Protein AF-A0A3P7KFA0-F1 (afdb_monomer)

Organism: Litomosoides sigmodontis (NCBI:txid42156)

InterPro domains:
  IPR027080 Protein Unc-13 [PTHR10480] (1-75)

Structure (mmCIF, N/CA/C/O backbone):
data_AF-A0A3P7KFA0-F1
#
_entry.id   AF-A0A3P7KFA0-F1
#
loop_
_atom_site.group_PDB
_atom_site.id
_atom_site.type_symbol
_atom_site.label_atom_id
_atom_site.label_alt_id
_atom_site.label_comp_id
_atom_site.label_asym_id
_atom_site.label_entity_id
_atom_site.label_seq_id
_atom_site.pdbx_PDB_ins_code
_atom_site.Cartn_x
_atom_site.Cartn_y
_atom_site.Cartn_z
_atom_site.occupancy
_atom_site.B_iso_or_equiv
_atom_site.auth_seq_id
_atom_site.auth_comp_id
_atom_site.auth_asym_id
_atom_site.auth_atom_id
_atom_site.pdbx_PDB_model_num
ATOM 1 N N . MET A 1 1 ? -1.945 3.017 -7.076 1.00 94.06 1 MET A N 1
ATOM 2 C CA . MET A 1 1 ? -1.174 3.626 -5.964 1.00 94.06 1 MET A CA 1
ATOM 3 C C . MET A 1 1 ? -1.906 4.775 -5.278 1.00 94.06 1 MET A C 1
ATOM 5 O O . MET A 1 1 ? -1.974 4.753 -4.062 1.00 94.06 1 MET A O 1
ATOM 9 N N . THR A 1 2 ? -2.513 5.734 -5.989 1.00 97.19 2 THR A N 1
ATOM 10 C CA . THR A 1 2 ? -3.299 6.812 -5.342 1.00 97.19 2 THR A CA 1
ATOM 11 C C . THR A 1 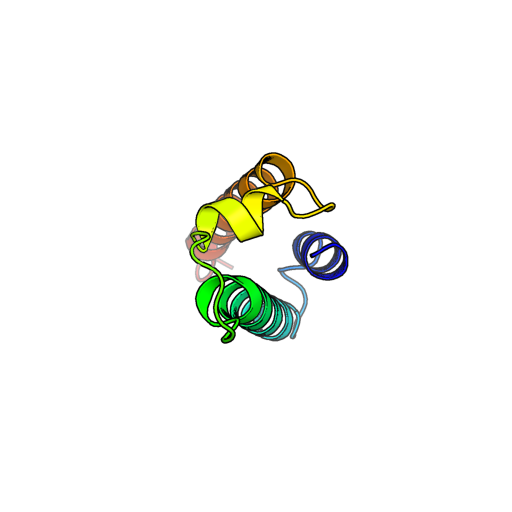2 ? -4.421 6.282 -4.452 1.00 97.19 2 THR A C 1
ATOM 13 O O . THR A 1 2 ? -4.511 6.667 -3.295 1.00 97.19 2 THR A O 1
ATOM 16 N N . HIS A 1 3 ? -5.213 5.323 -4.943 1.00 96.31 3 HIS A N 1
ATOM 17 C CA . HIS A 1 3 ? -6.253 4.690 -4.128 1.00 96.31 3 HIS A CA 1
ATOM 18 C C . HIS A 1 3 ? -5.672 3.958 -2.903 1.00 96.31 3 HIS A C 1
ATOM 20 O O . HIS A 1 3 ? -6.218 4.069 -1.814 1.00 96.31 3 HIS A O 1
ATOM 26 N N . PHE A 1 4 ? -4.517 3.297 -3.051 1.00 97.56 4 PHE A N 1
ATOM 27 C CA . PHE A 1 4 ? -3.793 2.694 -1.926 1.00 97.56 4 PHE A CA 1
ATOM 28 C C . PHE A 1 4 ? -3.441 3.749 -0.865 1.00 97.56 4 PHE A C 1
ATOM 30 O O . PHE A 1 4 ? -3.729 3.546 0.306 1.00 97.56 4 PHE A O 1
ATOM 37 N N . ALA A 1 5 ? -2.940 4.919 -1.277 1.00 97.12 5 ALA A N 1
ATOM 38 C CA . ALA A 1 5 ? -2.667 6.034 -0.369 1.00 97.12 5 ALA A CA 1
ATOM 39 C C . ALA A 1 5 ? -3.915 6.548 0.360 1.00 97.12 5 ALA A C 1
ATOM 41 O O . ALA A 1 5 ? -3.840 6.854 1.546 1.00 97.12 5 ALA A O 1
ATOM 42 N N . CYS A 1 6 ? -5.066 6.605 -0.314 1.00 96.88 6 CYS A N 1
ATOM 43 C CA . CYS A 1 6 ? -6.329 6.951 0.336 1.00 96.88 6 CYS A CA 1
ATOM 44 C C . CYS A 1 6 ? -6.746 5.893 1.368 1.00 96.88 6 CYS A C 1
ATOM 46 O O . CYS A 1 6 ? -7.161 6.248 2.464 1.00 96.88 6 CYS A O 1
ATOM 48 N N . LEU A 1 7 ? -6.605 4.603 1.054 1.00 96.94 7 LEU A N 1
ATOM 49 C CA . LEU A 1 7 ? -6.933 3.524 1.991 1.00 96.94 7 LEU A CA 1
ATOM 50 C C . LEU A 1 7 ? -5.994 3.511 3.208 1.00 96.94 7 LE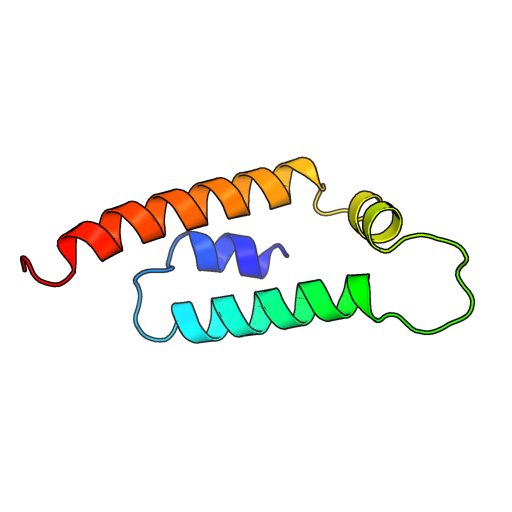U A C 1
ATOM 52 O O . LEU A 1 7 ? -6.449 3.217 4.313 1.00 96.94 7 LEU A O 1
ATOM 56 N N . CYS A 1 8 ? -4.726 3.910 3.049 1.00 96.12 8 CYS A N 1
ATOM 57 C CA . CYS A 1 8 ? -3.788 4.058 4.165 1.00 96.12 8 CYS A CA 1
ATOM 58 C C . CYS A 1 8 ? -4.257 5.055 5.232 1.00 96.12 8 CYS A C 1
ATOM 60 O O . CYS A 1 8 ? -3.834 4.925 6.370 1.00 96.12 8 CYS A O 1
ATOM 62 N N . THR A 1 9 ? -5.121 6.031 4.930 1.00 95.06 9 THR A N 1
ATOM 63 C CA . THR A 1 9 ? -5.644 6.956 5.961 1.00 95.06 9 THR A CA 1
ATOM 64 C C . THR A 1 9 ? -6.818 6.369 6.747 1.00 95.06 9 THR A C 1
ATOM 66 O O . THR A 1 9 ? -7.258 6.949 7.737 1.00 95.06 9 THR A O 1
ATOM 69 N N . ARG A 1 10 ? -7.343 5.215 6.314 1.00 94.44 10 ARG A N 1
ATOM 70 C CA . ARG A 1 10 ? -8.522 4.536 6.874 1.00 94.44 10 ARG A CA 1
ATOM 71 C C . ARG A 1 10 ? -8.233 3.073 7.219 1.00 94.44 10 ARG A C 1
ATOM 73 O O . ARG A 1 10 ? -9.162 2.278 7.314 1.00 94.44 10 ARG A O 1
ATOM 80 N N . TYR A 1 11 ? -6.962 2.711 7.404 1.00 93.88 11 TYR A N 1
ATOM 81 C CA . TYR A 1 11 ? -6.516 1.322 7.569 1.00 93.88 11 TYR A CA 1
ATOM 82 C C . TYR A 1 11 ? -7.137 0.593 8.773 1.00 93.88 11 TYR A C 1
ATOM 84 O O . TYR A 1 11 ? -7.186 -0.628 8.763 1.00 93.88 11 TYR A O 1
ATOM 92 N N . MET A 1 12 ? -7.650 1.311 9.776 1.00 90.62 12 MET A N 1
ATOM 93 C CA . MET A 1 12 ? -8.358 0.734 10.931 1.00 90.62 12 MET A CA 1
ATOM 94 C C . MET A 1 12 ? -9.855 0.480 10.694 1.00 90.62 12 MET A C 1
ATOM 96 O O . MET A 1 12 ? -10.509 -0.169 11.507 1.00 90.62 12 MET A O 1
ATOM 100 N N . CYS A 1 13 ? -10.436 0.976 9.598 1.00 93.75 13 CYS A N 1
ATOM 101 C CA . CYS A 1 13 ? -11.843 0.727 9.296 1.00 93.75 13 CYS A CA 1
ATOM 102 C C . CYS A 1 13 ? -12.065 -0.737 8.889 1.00 93.75 13 CYS A C 1
ATOM 104 O O . CYS A 1 13 ? -11.266 -1.320 8.154 1.00 93.75 13 CYS A O 1
ATOM 106 N N . SER A 1 14 ? -13.190 -1.316 9.319 1.00 93.19 14 SER A N 1
ATOM 107 C CA . SER A 1 14 ? -13.555 -2.695 8.977 1.00 93.19 14 SER A CA 1
ATOM 108 C C . SER A 1 14 ? -13.493 -2.939 7.463 1.00 93.19 14 SER A C 1
ATOM 110 O O . SER A 1 14 ? -13.928 -2.106 6.667 1.00 93.19 14 SER A O 1
ATOM 112 N N . GLY A 1 15 ? -12.902 -4.066 7.061 1.00 93.88 15 GLY A N 1
ATOM 113 C CA . GLY A 1 15 ? -12.726 -4.460 5.658 1.00 93.88 15 GLY A CA 1
ATOM 114 C C . GLY A 1 15 ? -11.603 -3.738 4.898 1.00 93.88 15 GLY A C 1
ATOM 115 O O . GLY A 1 15 ? -11.067 -4.307 3.945 1.00 93.88 15 GLY A O 1
ATOM 116 N N . VAL A 1 16 ? -11.168 -2.547 5.328 1.00 96.75 16 VAL A N 1
ATOM 117 C CA . VAL A 1 16 ? -10.085 -1.801 4.658 1.00 96.75 16 VAL A CA 1
ATOM 118 C C . VAL A 1 16 ? -8.750 -2.557 4.656 1.00 96.75 16 VAL A C 1
ATOM 120 O O . VAL A 1 16 ? -8.141 -2.603 3.586 1.00 96.75 16 VAL A O 1
ATOM 123 N N . PRO A 1 17 ? -8.295 -3.217 5.746 1.00 95.25 17 PRO A N 1
ATOM 124 C CA . PRO A 1 17 ? -7.054 -3.999 5.728 1.00 95.25 17 PRO A CA 1
ATOM 125 C C . PRO A 1 17 ? -6.985 -5.047 4.611 1.00 95.25 17 PRO A C 1
ATOM 127 O O . PRO A 1 17 ? -5.948 -5.198 3.965 1.00 95.25 17 PRO A O 1
ATOM 130 N N . ALA A 1 18 ? -8.091 -5.749 4.345 1.00 96.62 18 ALA A N 1
ATOM 131 C CA . ALA A 1 18 ? -8.145 -6.791 3.321 1.00 96.62 18 ALA A CA 1
ATOM 132 C C . ALA A 1 18 ? -8.018 -6.204 1.906 1.00 96.62 18 ALA A C 1
ATOM 134 O O . ALA A 1 18 ? -7.250 -6.709 1.079 1.00 96.62 18 ALA A O 1
ATOM 135 N N . VAL A 1 19 ? -8.721 -5.098 1.639 1.00 97.25 19 VAL A N 1
ATOM 136 C CA . VAL A 1 19 ? -8.639 -4.381 0.356 1.00 97.25 19 VAL A CA 1
ATOM 137 C C . VAL A 1 19 ? -7.249 -3.772 0.167 1.00 97.25 19 VAL A C 1
ATOM 139 O O . VAL A 1 19 ? -6.667 -3.888 -0.911 1.00 97.25 19 VAL A O 1
ATOM 142 N N . LEU A 1 20 ? -6.691 -3.168 1.219 1.00 97.56 20 LEU A N 1
ATOM 143 C CA . LEU A 1 20 ? -5.355 -2.576 1.223 1.00 97.56 20 LEU A CA 1
ATOM 144 C C . LEU A 1 20 ? -4.279 -3.627 0.909 1.00 97.56 20 LEU A C 1
ATOM 146 O O . LEU A 1 20 ? -3.439 -3.395 0.040 1.00 97.56 20 LEU A O 1
ATOM 150 N N . SER A 1 21 ? -4.354 -4.797 1.553 1.00 97.19 21 SER A N 1
ATOM 151 C CA . SER A 1 21 ? -3.461 -5.940 1.317 1.00 97.19 21 SER A CA 1
ATOM 152 C C . SER A 1 21 ? -3.546 -6.447 -0.127 1.00 97.19 21 SER A C 1
ATOM 154 O O . SER A 1 21 ? -2.534 -6.548 -0.821 1.00 97.19 21 SER A O 1
ATOM 156 N N . THR A 1 22 ? -4.766 -6.665 -0.627 1.00 98.06 22 THR A N 1
ATOM 157 C CA . THR A 1 22 ? -5.000 -7.126 -2.006 1.00 98.06 22 THR A CA 1
ATOM 158 C C . THR A 1 22 ? -4.461 -6.127 -3.030 1.00 98.06 22 THR A C 1
ATOM 160 O O . THR A 1 22 ? -3.801 -6.500 -4.001 1.00 98.06 22 THR A O 1
ATOM 163 N N . LEU A 1 23 ? -4.697 -4.831 -2.813 1.00 97.75 23 LEU A N 1
ATOM 164 C CA . LEU A 1 23 ? -4.216 -3.786 -3.710 1.00 97.75 23 LEU A CA 1
ATOM 165 C C . LEU A 1 23 ? -2.685 -3.687 -3.704 1.00 97.75 23 LEU A C 1
ATOM 167 O O . LEU A 1 23 ? -2.095 -3.477 -4.763 1.00 97.75 23 LEU A O 1
ATOM 171 N N . LEU A 1 24 ? -2.039 -3.872 -2.548 1.00 97.50 24 LEU A N 1
ATOM 172 C CA . LEU A 1 24 ? -0.579 -3.919 -2.456 1.00 97.50 24 LEU A CA 1
ATOM 173 C C . LEU A 1 24 ? -0.002 -5.120 -3.209 1.00 97.50 24 LEU A C 1
ATOM 175 O O . LEU A 1 24 ? 0.961 -4.957 -3.957 1.00 97.50 24 LEU A O 1
ATOM 179 N N . ALA A 1 25 ? -0.614 -6.298 -3.069 1.00 97.31 25 ALA A N 1
ATOM 180 C CA . ALA A 1 25 ? -0.211 -7.495 -3.802 1.00 97.31 25 ALA A CA 1
ATOM 181 C C . ALA A 1 25 ? -0.319 -7.292 -5.323 1.00 97.31 25 ALA A C 1
ATOM 183 O O . ALA A 1 25 ? 0.615 -7.616 -6.052 1.00 97.31 25 ALA A O 1
ATOM 184 N N . ASN A 1 26 ? -1.403 -6.666 -5.794 1.00 96.44 26 ASN A N 1
ATOM 185 C CA . ASN A 1 26 ? -1.584 -6.330 -7.209 1.00 96.44 26 ASN A CA 1
ATOM 186 C C . ASN A 1 26 ? -0.551 -5.312 -7.711 1.00 96.44 26 ASN A C 1
ATOM 188 O O . ASN A 1 26 ? -0.029 -5.457 -8.815 1.00 96.44 26 ASN A O 1
ATOM 192 N N . ILE A 1 27 ? -0.223 -4.298 -6.902 1.00 95.50 27 ILE A N 1
ATOM 193 C CA . ILE A 1 27 ? 0.852 -3.347 -7.217 1.00 95.50 27 ILE A CA 1
ATOM 194 C C . ILE A 1 27 ? 2.182 -4.096 -7.338 1.00 95.50 27 ILE A C 1
ATOM 196 O O . ILE A 1 27 ? 2.880 -3.932 -8.333 1.00 95.50 27 ILE A O 1
ATOM 200 N N . ASN A 1 28 ? 2.519 -4.945 -6.366 1.00 95.00 28 ASN A N 1
ATOM 201 C CA . ASN A 1 28 ? 3.750 -5.728 -6.398 1.00 95.00 28 ASN A CA 1
ATOM 202 C C . ASN A 1 28 ? 3.812 -6.630 -7.639 1.00 95.00 28 ASN A C 1
ATOM 204 O O . ASN A 1 28 ? 4.806 -6.609 -8.359 1.00 95.00 28 ASN A O 1
ATOM 208 N N . ALA A 1 29 ? 2.732 -7.351 -7.944 1.00 93.94 29 ALA A N 1
ATOM 209 C CA . ALA A 1 29 ? 2.655 -8.212 -9.118 1.00 93.94 29 ALA A CA 1
ATOM 210 C C . ALA A 1 29 ? 2.823 -7.429 -10.429 1.00 93.94 29 ALA A C 1
ATOM 212 O O . ALA A 1 29 ? 3.537 -7.885 -11.322 1.00 93.94 29 ALA A O 1
ATOM 213 N N . TYR A 1 30 ? 2.244 -6.227 -10.523 1.00 91.94 30 TYR A N 1
ATOM 214 C CA . TYR A 1 30 ? 2.388 -5.365 -11.695 1.00 91.94 30 TYR A CA 1
ATOM 215 C C . TYR A 1 30 ? 3.855 -5.033 -11.996 1.00 91.94 30 TYR A C 1
ATOM 217 O O . TYR A 1 30 ? 4.247 -5.107 -13.156 1.00 91.94 30 TYR A O 1
ATOM 225 N N . TYR A 1 31 ? 4.680 -4.716 -10.989 1.00 91.50 31 TYR A N 1
ATOM 226 C CA . TYR A 1 31 ? 6.100 -4.379 -11.198 1.00 91.50 31 TYR A CA 1
ATOM 227 C C . TYR A 1 31 ? 7.033 -5.592 -11.203 1.00 91.50 31 TYR A C 1
ATOM 229 O O . TYR A 1 31 ? 8.043 -5.573 -11.904 1.00 91.50 31 TYR A O 1
ATOM 237 N N . ALA A 1 32 ? 6.721 -6.645 -10.446 1.00 90.06 32 ALA A N 1
ATOM 238 C CA . ALA A 1 32 ? 7.551 -7.843 -10.348 1.00 90.06 32 ALA A CA 1
ATOM 239 C C . ALA A 1 32 ? 7.369 -8.782 -11.550 1.00 90.06 32 ALA A C 1
ATOM 241 O O . ALA A 1 32 ? 8.345 -9.358 -12.030 1.00 90.06 32 ALA A O 1
ATOM 242 N N . HIS A 1 33 ? 6.141 -8.904 -12.065 1.00 81.88 33 HIS A N 1
ATOM 243 C CA . HIS A 1 33 ? 5.756 -9.955 -13.010 1.00 81.88 33 HIS A CA 1
ATOM 244 C C . HIS A 1 33 ? 5.274 -9.454 -14.375 1.00 81.88 33 HIS A C 1
ATOM 246 O O . HIS A 1 33 ? 4.776 -10.266 -15.148 1.00 81.88 33 HIS A O 1
ATOM 252 N N . THR A 1 34 ? 5.419 -8.168 -14.732 1.00 68.00 34 THR A N 1
ATOM 253 C CA . THR A 1 34 ? 5.126 -7.753 -16.119 1.00 68.00 34 THR A CA 1
ATOM 254 C C . THR A 1 34 ? 6.057 -8.498 -17.081 1.00 68.00 34 THR A C 1
ATOM 256 O O . THR A 1 34 ? 7.266 -8.254 -17.105 1.00 68.00 34 THR A O 1
ATOM 259 N N . THR A 1 35 ? 5.482 -9.434 -17.833 1.00 64.75 35 THR A N 1
ATOM 260 C CA . THR A 1 35 ? 6.117 -10.316 -18.811 1.00 64.75 35 THR A CA 1
ATOM 261 C C . THR A 1 35 ? 5.965 -9.737 -20.213 1.00 64.75 35 THR A C 1
ATOM 263 O O . THR A 1 35 ? 4.909 -9.849 -20.821 1.00 64.75 35 THR A O 1
ATOM 266 N N . ALA A 1 36 ? 7.034 -9.128 -20.730 1.00 56.12 36 ALA A N 1
ATOM 267 C CA . ALA A 1 36 ? 7.393 -9.129 -22.153 1.00 56.12 36 ALA A CA 1
ATOM 268 C C . ALA A 1 36 ? 8.732 -8.388 -22.326 1.00 56.12 36 ALA A C 1
ATOM 270 O O . ALA A 1 36 ? 8.793 -7.162 -22.235 1.00 56.12 36 ALA A O 1
ATOM 271 N N . THR A 1 37 ? 9.815 -9.144 -22.549 1.00 57.97 37 THR A N 1
ATOM 272 C CA . THR A 1 37 ? 11.041 -8.689 -23.252 1.00 57.97 37 THR A CA 1
ATOM 273 C C . THR A 1 37 ? 11.731 -7.401 -2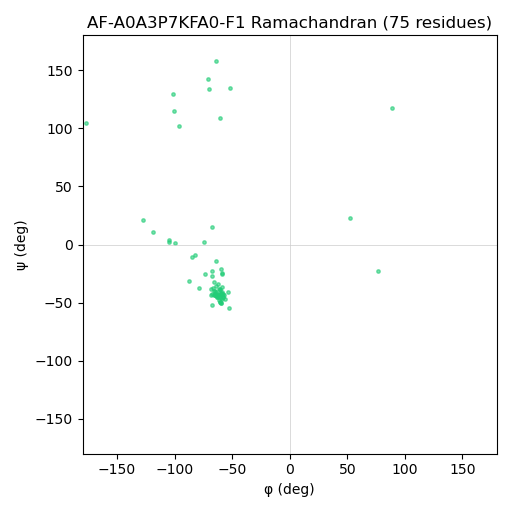2.776 1.00 57.97 37 THR A C 1
ATOM 275 O O . THR A 1 37 ? 12.475 -6.789 -23.533 1.00 57.97 37 THR A O 1
ATOM 278 N N . SER A 1 38 ? 11.540 -6.972 -21.530 1.00 61.19 38 SER A N 1
ATOM 279 C CA . SER A 1 38 ? 12.207 -5.774 -21.013 1.00 61.19 38 SER A CA 1
ATOM 280 C C . SER A 1 38 ? 13.405 -6.181 -20.162 1.00 61.19 38 SER A C 1
ATOM 282 O O . SER A 1 38 ? 13.230 -6.758 -19.095 1.00 61.19 38 SER A O 1
ATOM 284 N N . ALA A 1 39 ? 14.622 -5.841 -20.597 1.00 74.31 39 ALA A N 1
ATOM 285 C CA . ALA A 1 39 ? 15.872 -6.006 -19.835 1.00 74.31 39 ALA A CA 1
ATOM 286 C C . ALA A 1 39 ? 15.960 -5.091 -18.586 1.00 74.31 39 ALA A C 1
ATOM 288 O O . ALA A 1 39 ? 17.033 -4.868 -18.036 1.00 74.31 39 ALA A O 1
ATOM 289 N N . VAL A 1 40 ? 14.830 -4.523 -18.162 1.00 84.62 40 VAL A N 1
ATOM 290 C CA . VAL A 1 40 ? 14.719 -3.489 -17.135 1.00 84.62 40 VAL A CA 1
ATOM 291 C C . VAL A 1 40 ? 14.275 -4.140 -15.830 1.00 84.62 40 VAL A C 1
ATOM 293 O O . VAL A 1 40 ? 13.293 -4.889 -15.798 1.00 84.62 40 VAL A O 1
ATOM 296 N N . SER A 1 41 ? 14.983 -3.858 -14.737 1.00 89.12 41 SER A N 1
ATOM 297 C CA . SER A 1 41 ? 14.680 -4.466 -13.441 1.00 89.12 41 SER A CA 1
ATOM 298 C C . SER A 1 41 ? 13.291 -4.052 -12.925 1.00 89.12 41 SER A C 1
ATOM 300 O O . SER A 1 41 ? 12.726 -3.028 -13.315 1.00 89.12 41 SER A O 1
ATOM 302 N N . ALA A 1 42 ? 12.704 -4.842 -12.019 1.00 90.12 42 ALA A N 1
ATOM 303 C CA . ALA A 1 42 ? 11.455 -4.463 -11.344 1.00 90.12 42 ALA A CA 1
ATOM 304 C C . ALA A 1 42 ? 11.590 -3.134 -10.575 1.00 90.12 42 ALA A C 1
ATOM 306 O O . ALA A 1 42 ? 10.669 -2.318 -10.581 1.00 90.12 42 ALA A O 1
ATOM 307 N N . SER A 1 43 ? 12.761 -2.899 -9.972 1.00 91.12 43 SER A N 1
ATOM 308 C CA . SER A 1 43 ? 13.092 -1.656 -9.270 1.00 91.12 43 SER A CA 1
ATOM 309 C C . SER A 1 43 ? 13.061 -0.458 -10.217 1.00 91.12 43 SER A C 1
ATOM 311 O O . SER A 1 43 ? 12.402 0.533 -9.921 1.00 91.12 43 SER A O 1
ATOM 313 N N . ASP A 1 44 ? 13.691 -0.559 -11.389 1.00 92.06 44 ASP A N 1
ATOM 314 C CA . ASP A 1 44 ? 13.727 0.536 -12.367 1.00 92.06 44 ASP A CA 1
ATOM 315 C C . ASP A 1 44 ? 12.337 0.835 -12.933 1.00 92.06 44 ASP A C 1
ATOM 317 O O . ASP A 1 44 ? 11.941 1.997 -13.034 1.00 92.06 44 ASP A O 1
ATOM 321 N N . ARG A 1 45 ? 11.543 -0.209 -13.204 1.00 91.50 45 ARG A N 1
ATOM 322 C CA . ARG A 1 45 ? 10.132 -0.059 -13.600 1.00 91.50 45 ARG A CA 1
ATOM 323 C C . ARG A 1 45 ? 9.315 0.663 -12.530 1.00 91.50 45 ARG A C 1
ATOM 325 O O . ARG A 1 45 ? 8.49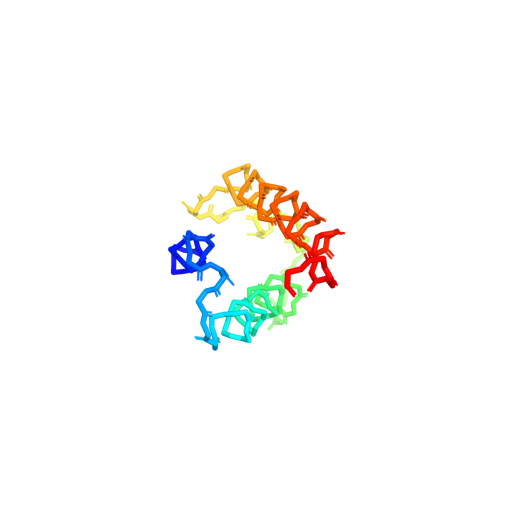2 1.518 -12.850 1.00 91.50 45 ARG A O 1
ATOM 332 N N . PHE A 1 46 ? 9.536 0.330 -11.262 1.00 93.81 46 PHE A N 1
ATOM 333 C CA . PHE A 1 46 ? 8.873 0.990 -10.142 1.00 93.81 46 PHE A CA 1
ATOM 334 C C . PHE A 1 46 ? 9.341 2.445 -9.965 1.00 93.81 46 PHE A C 1
ATOM 336 O O . PHE A 1 46 ? 8.517 3.332 -9.719 1.00 93.81 46 PHE A O 1
ATOM 343 N N . ASN A 1 47 ? 10.634 2.716 -10.168 1.00 93.94 47 ASN A N 1
ATOM 344 C CA . ASN A 1 47 ? 11.215 4.063 -10.129 1.00 93.94 47 ASN A CA 1
ATOM 345 C C . ASN A 1 47 ? 10.638 4.976 -11.213 1.00 93.94 47 ASN A C 1
ATOM 347 O O . ASN A 1 47 ? 10.436 6.159 -10.958 1.00 93.94 47 ASN A O 1
ATOM 351 N N . ALA A 1 48 ? 10.310 4.423 -12.381 1.00 93.31 48 ALA A N 1
ATOM 352 C CA . ALA A 1 48 ? 9.662 5.140 -13.476 1.00 93.31 48 ALA A CA 1
ATOM 353 C C . ALA A 1 48 ? 8.162 5.429 -13.239 1.00 93.31 48 ALA A C 1
ATOM 355 O O . ALA A 1 48 ? 7.489 5.967 -14.117 1.00 93.31 48 ALA A O 1
ATOM 356 N N . SER A 1 49 ? 7.594 5.064 -12.083 1.00 93.25 49 SER A N 1
ATOM 357 C CA . SER A 1 49 ? 6.182 5.327 -11.795 1.00 93.25 49 SER A CA 1
ATOM 358 C C . SER A 1 49 ? 5.896 6.821 -11.582 1.00 93.25 49 SER A C 1
ATOM 360 O O . SER A 1 49 ? 6.535 7.492 -10.774 1.00 93.25 49 SER A O 1
ATOM 362 N N . ASN A 1 50 ? 4.832 7.328 -12.215 1.00 96.19 50 ASN A N 1
ATOM 363 C CA . ASN A 1 50 ? 4.373 8.720 -12.047 1.00 96.19 50 ASN A CA 1
ATOM 364 C C . ASN A 1 50 ? 3.891 9.052 -10.624 1.00 96.19 50 ASN A C 1
ATOM 366 O O . ASN A 1 50 ? 3.699 10.214 -10.280 1.00 96.19 50 ASN A O 1
ATOM 370 N N . PHE A 1 51 ? 3.656 8.037 -9.791 1.00 95.94 51 PHE A N 1
ATOM 371 C CA . PHE A 1 51 ? 3.284 8.247 -8.396 1.00 95.94 51 PHE A CA 1
ATOM 372 C C . PHE A 1 51 ? 4.474 8.719 -7.539 1.00 95.94 51 PHE A C 1
ATOM 374 O O . PHE A 1 51 ? 4.270 9.402 -6.533 1.00 95.94 51 PHE A O 1
ATOM 381 N N . GLY A 1 52 ? 5.700 8.387 -7.955 1.00 94.88 52 GLY A N 1
ATOM 382 C CA . GLY A 1 52 ? 6.940 8.691 -7.249 1.00 94.88 52 GLY A CA 1
ATOM 383 C C . GLY A 1 52 ? 7.328 7.599 -6.249 1.00 94.88 52 GLY A C 1
ATOM 384 O O . GLY A 1 52 ? 6.631 7.368 -5.257 1.00 94.88 52 GLY A O 1
ATOM 385 N N . ARG A 1 53 ? 8.487 6.966 -6.483 1.00 94.62 53 ARG A N 1
ATOM 386 C CA . ARG A 1 53 ? 9.064 5.910 -5.630 1.00 94.62 53 ARG A CA 1
ATOM 387 C C . ARG A 1 53 ? 9.157 6.346 -4.170 1.00 94.62 53 ARG A C 1
ATOM 389 O O . ARG A 1 53 ? 8.606 5.680 -3.298 1.00 94.62 53 ARG A O 1
ATOM 396 N N . ASP A 1 54 ? 9.797 7.482 -3.906 1.00 96.62 54 ASP A N 1
ATOM 397 C CA . ASP A 1 54 ? 10.043 7.947 -2.536 1.00 96.62 54 ASP A CA 1
ATOM 398 C C . ASP A 1 54 ? 8.749 8.260 -1.793 1.00 96.62 54 ASP A C 1
ATOM 400 O O . ASP A 1 54 ? 8.625 7.991 -0.599 1.00 96.62 54 ASP A O 1
ATOM 404 N N . ARG A 1 55 ? 7.749 8.785 -2.509 1.00 96.44 55 ARG A N 1
ATOM 405 C CA . ARG A 1 55 ? 6.420 9.028 -1.950 1.00 96.44 55 ARG A CA 1
ATOM 406 C C . ARG A 1 55 ? 5.752 7.718 -1.535 1.00 96.44 55 ARG A C 1
ATOM 408 O O . ARG A 1 55 ? 5.189 7.650 -0.447 1.00 96.44 55 ARG A O 1
ATOM 415 N N . PHE A 1 56 ? 5.811 6.689 -2.380 1.00 97.50 56 PHE A N 1
ATOM 416 C CA . PHE A 1 56 ? 5.229 5.382 -2.067 1.00 97.50 56 PHE A CA 1
ATOM 417 C C . PHE A 1 56 ? 5.961 4.675 -0.926 1.00 97.50 56 PHE A C 1
ATOM 419 O O . PHE A 1 56 ? 5.313 4.134 -0.035 1.00 97.50 56 PHE A O 1
ATOM 426 N N . VAL A 1 57 ? 7.295 4.716 -0.915 1.00 97.12 57 VAL A N 1
ATOM 427 C CA . VAL A 1 57 ? 8.105 4.110 0.152 1.00 97.12 57 VAL A CA 1
ATOM 428 C C . VAL A 1 57 ? 7.827 4.784 1.496 1.00 97.12 57 VAL A C 1
ATOM 430 O O . VAL A 1 57 ? 7.570 4.087 2.472 1.00 97.12 57 VAL A O 1
ATOM 433 N N . LYS A 1 58 ? 7.778 6.124 1.546 1.00 97.62 58 LYS A N 1
ATOM 434 C CA . LYS A 1 58 ? 7.409 6.864 2.768 1.00 97.62 58 LYS A CA 1
ATOM 435 C C . LYS A 1 58 ? 6.013 6.499 3.271 1.00 97.62 58 LYS A C 1
ATOM 437 O O . LYS A 1 58 ? 5.816 6.344 4.469 1.00 97.62 58 LYS A O 1
ATOM 442 N N . LEU A 1 59 ? 5.052 6.347 2.362 1.00 97.75 59 LEU A N 1
ATOM 443 C CA . LEU A 1 59 ? 3.693 5.936 2.708 1.00 97.75 59 LEU A CA 1
ATOM 444 C C . LEU A 1 59 ? 3.656 4.525 3.319 1.00 97.75 59 LEU A C 1
ATOM 446 O O . LEU A 1 59 ? 2.935 4.305 4.290 1.00 97.75 59 LEU A O 1
ATOM 450 N N . LEU A 1 60 ? 4.415 3.575 2.761 1.00 97.69 60 LEU A N 1
ATOM 451 C CA . LEU A 1 60 ? 4.517 2.218 3.305 1.00 97.69 60 LEU A CA 1
ATOM 452 C C . LEU A 1 60 ? 5.162 2.202 4.690 1.00 97.69 60 LEU A C 1
ATOM 454 O O . LEU A 1 60 ? 4.660 1.515 5.574 1.00 97.69 60 LEU A O 1
ATOM 458 N N . ASP A 1 61 ? 6.237 2.966 4.879 1.00 97.81 61 ASP A N 1
ATOM 459 C CA . ASP A 1 61 ? 6.927 3.070 6.165 1.00 97.81 61 ASP A CA 1
ATOM 460 C C . ASP A 1 61 ? 6.003 3.635 7.255 1.00 97.81 61 ASP A C 1
ATOM 462 O O . ASP A 1 61 ? 5.865 3.050 8.331 1.00 97.81 61 ASP A O 1
ATOM 466 N N . GLN A 1 62 ? 5.267 4.704 6.932 1.00 97.06 62 GLN A N 1
ATOM 467 C CA . GLN A 1 62 ? 4.261 5.281 7.825 1.00 97.06 62 GLN A CA 1
ATOM 468 C C . GLN A 1 62 ? 3.164 4.274 8.182 1.00 97.06 62 GLN A C 1
ATOM 470 O O . GLN A 1 62 ? 2.892 4.069 9.363 1.00 97.06 62 GLN A O 1
ATOM 475 N N . LEU A 1 63 ? 2.567 3.616 7.181 1.00 97.31 63 LEU A N 1
ATOM 476 C CA . LEU A 1 63 ? 1.532 2.603 7.402 1.00 97.31 63 LEU A CA 1
ATOM 477 C C . LEU A 1 63 ? 2.047 1.463 8.289 1.00 97.31 63 LEU A C 1
ATOM 479 O O . LEU A 1 63 ? 1.359 1.040 9.216 1.00 97.31 63 LEU A O 1
ATOM 483 N N . HIS A 1 64 ? 3.254 0.969 8.013 1.00 96.69 64 HIS A N 1
ATOM 484 C CA . HIS A 1 64 ? 3.866 -0.117 8.768 1.00 96.69 64 HIS A CA 1
ATOM 485 C C . HIS A 1 64 ? 4.113 0.278 10.228 1.00 96.69 64 HIS A C 1
ATOM 487 O O . HIS A 1 64 ? 3.776 -0.483 11.136 1.00 96.69 64 HIS A O 1
ATOM 493 N N . ASN A 1 65 ? 4.638 1.481 10.468 1.00 96.75 65 ASN A N 1
ATOM 49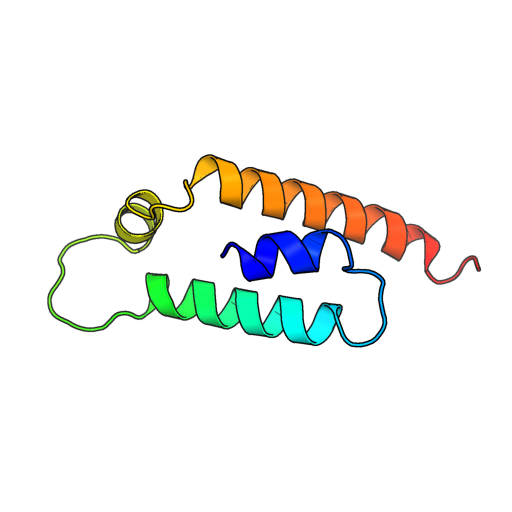4 C CA . ASN A 1 65 ? 4.848 1.982 11.821 1.00 96.75 65 ASN A CA 1
ATOM 495 C C . ASN A 1 65 ? 3.525 2.156 12.584 1.00 96.75 65 ASN A C 1
ATOM 497 O O . ASN A 1 65 ? 3.433 1.744 13.739 1.00 96.75 65 ASN A O 1
ATOM 501 N N . SER A 1 66 ? 2.501 2.712 11.937 1.00 95.50 66 SER A N 1
ATOM 502 C CA . SER A 1 66 ? 1.160 2.861 12.509 1.00 95.50 66 SER A CA 1
ATOM 503 C C . SER A 1 66 ? 0.543 1.514 12.894 1.00 95.50 66 SER A C 1
ATOM 505 O O . SER A 1 66 ? 0.150 1.327 14.042 1.00 95.50 66 SER A O 1
ATOM 507 N N . LEU A 1 67 ? 0.554 0.537 11.980 1.00 94.38 67 LEU A N 1
ATOM 508 C CA . LEU A 1 67 ? 0.071 -0.821 12.252 1.00 94.38 67 LEU A CA 1
ATOM 509 C C . LEU A 1 67 ? 0.805 -1.466 13.428 1.00 94.38 67 LEU A C 1
ATOM 511 O O . LEU A 1 67 ? 0.170 -2.083 14.280 1.00 94.38 67 LEU A O 1
ATOM 515 N N . ARG A 1 68 ? 2.133 -1.318 13.490 1.00 94.06 68 ARG A N 1
ATOM 516 C CA . ARG A 1 68 ? 2.949 -1.849 14.589 1.00 94.06 68 ARG A CA 1
ATOM 517 C C . ARG A 1 68 ? 2.510 -1.291 15.944 1.00 94.06 68 ARG A C 1
ATOM 519 O O . ARG A 1 68 ? 2.448 -2.051 16.906 1.00 94.06 68 ARG A O 1
ATOM 526 N N . ILE A 1 69 ? 2.221 0.009 16.020 1.00 94.44 69 ILE A N 1
ATOM 527 C CA . ILE A 1 69 ? 1.775 0.663 17.256 1.00 94.44 69 ILE A CA 1
ATOM 528 C C . ILE A 1 69 ? 0.386 0.149 17.648 1.00 94.44 69 ILE A C 1
ATOM 530 O O . ILE A 1 69 ? 0.221 -0.357 18.757 1.00 94.44 69 ILE A O 1
ATOM 534 N N . ASP A 1 70 ? -0.588 0.185 16.742 1.00 90.75 70 ASP A N 1
ATOM 535 C CA . ASP A 1 70 ? -1.964 -0.218 17.067 1.00 90.75 70 ASP A CA 1
ATOM 536 C C . ASP A 1 70 ? -2.062 -1.701 17.445 1.00 90.75 70 ASP A C 1
ATOM 538 O O . ASP A 1 70 ? -2.730 -2.068 18.413 1.00 90.75 70 ASP A O 1
ATOM 542 N N . LEU A 1 71 ? -1.335 -2.567 16.732 1.00 88.62 71 LEU A N 1
ATOM 543 C CA . LEU A 1 71 ? -1.304 -4.000 1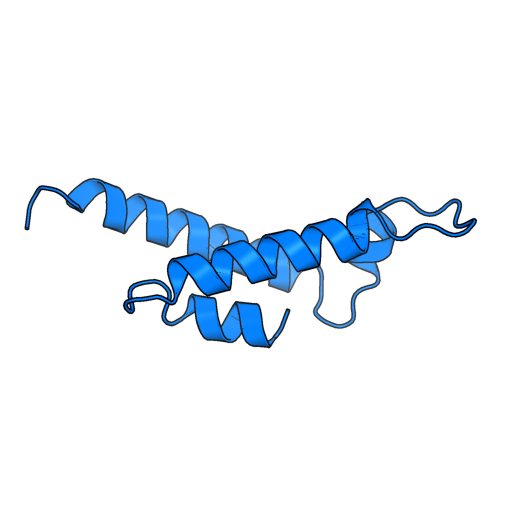7.025 1.00 88.62 71 LEU A CA 1
ATOM 544 C C . LEU A 1 71 ? -0.628 -4.315 18.362 1.00 88.62 71 LEU A C 1
ATOM 546 O O . LEU A 1 71 ? -0.971 -5.317 18.988 1.00 88.62 71 LEU A O 1
ATOM 550 N N . SER A 1 72 ? 0.289 -3.463 18.831 1.00 90.31 72 SER A N 1
ATOM 551 C CA . SER A 1 72 ? 0.917 -3.647 20.144 1.00 90.31 72 SER A CA 1
ATOM 552 C C . SER A 1 72 ? -0.069 -3.461 21.306 1.00 90.31 72 SER A C 1
ATOM 554 O O . SER A 1 72 ? 0.124 -4.056 22.364 1.00 90.31 72 SER A O 1
ATOM 556 N N . MET A 1 73 ? -1.168 -2.728 21.085 1.00 84.25 73 MET A N 1
ATOM 557 C CA . MET A 1 73 ? -2.237 -2.488 22.066 1.00 84.25 73 MET A CA 1
ATOM 558 C C . MET A 1 73 ? -3.514 -3.300 21.791 1.00 84.25 73 MET A C 1
ATOM 560 O 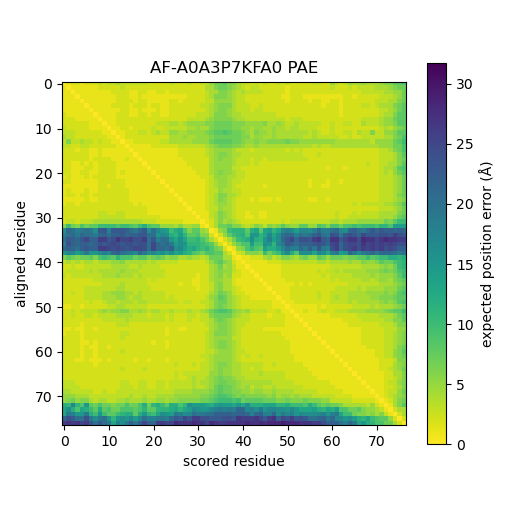O . MET A 1 73 ? -4.492 -3.176 22.523 1.00 84.25 73 MET A O 1
ATOM 564 N N . TYR A 1 74 ? -3.512 -4.1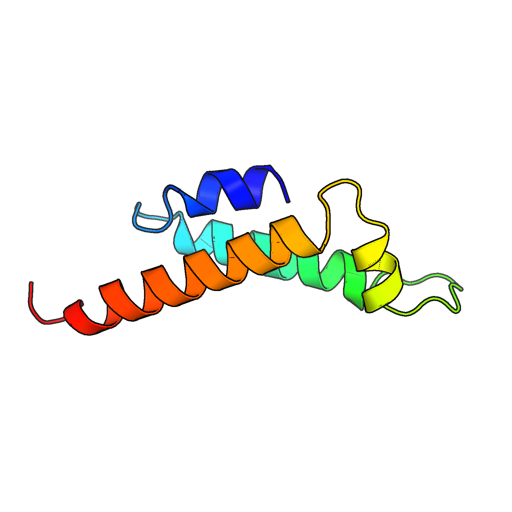74 20.779 1.00 76.94 74 TYR A N 1
ATOM 565 C CA . TYR A 1 74 ? -4.711 -4.850 20.259 1.00 76.94 74 TYR A CA 1
ATOM 566 C C . TYR A 1 74 ? -5.485 -5.700 21.284 1.00 76.94 74 TYR A C 1
ATOM 568 O O . TYR A 1 74 ? -6.680 -5.920 21.121 1.00 76.94 74 TYR A O 1
ATOM 576 N N . ARG A 1 75 ? -4.821 -6.192 22.338 1.00 70.25 75 ARG A N 1
ATOM 577 C CA . ARG A 1 75 ? -5.443 -7.014 23.398 1.00 70.25 75 ARG A CA 1
ATOM 578 C C . ARG A 1 75 ? -5.679 -6.259 24.711 1.00 70.25 75 ARG A C 1
ATOM 580 O O . ARG A 1 75 ? -6.089 -6.885 25.681 1.00 70.25 75 ARG A O 1
ATOM 587 N N . VAL A 1 76 ? -5.356 -4.966 24.763 1.00 60.78 76 VAL A N 1
ATOM 588 C CA . VAL A 1 76 ? -5.413 -4.138 25.985 1.00 60.78 76 VAL A CA 1
ATOM 589 C C . VAL A 1 76 ? -6.693 -3.278 26.028 1.00 60.78 76 VAL A C 1
ATOM 591 O O . VAL A 1 76 ? -6.887 -2.523 26.976 1.00 60.78 76 VAL A O 1
ATOM 594 N N . GLY A 1 77 ? -7.571 -3.398 25.025 1.00 54.47 77 GLY A N 1
ATOM 595 C CA . GLY A 1 77 ? -8.864 -2.706 24.934 1.00 54.47 77 GLY A CA 1
ATOM 596 C C . GLY A 1 77 ? -10.058 -3.620 25.157 1.00 54.47 77 GLY A C 1
ATOM 597 O O . GLY A 1 77 ? -9.958 -4.813 24.792 1.00 54.47 77 GLY A O 1
#

Solvent-accessible surface area (backbone atoms only — not comparable to full-atom values): 4629 Å² total; per-residue (Å²): 106,71,67,54,58,59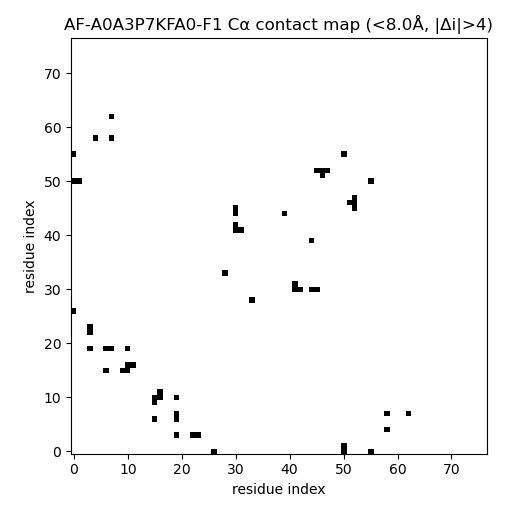,44,62,80,42,49,87,43,88,69,36,51,62,54,48,51,53,52,50,52,51,53,49,45,57,43,71,60,69,84,73,98,64,98,65,52,42,66,57,57,44,55,69,37,92,81,38,47,69,59,51,52,52,49,50,53,51,48,52,53,50,51,54,54,56,61,72,48,64,83,80,114

Secondary structure (DSSP, 8-state):
-HHHHHHHTTTTSTTHHHHHHHHHHHHHHHHH---SS----HHHHHHT-TT-HHHHHHHHHHHHHHHHHHHHTTT--

Radius of gyration: 14.81 Å; Cα contacts (8 Å, |Δi|>4): 30; chains: 1; bounding box: 29×19×49 Å

Mean predicted aligned error: 4.78 Å

Sequence (77 aa):
MTHFACLCTRYMCSGVPAVLSTLLANINAYYAHTTATSAVSASDRFNASNFGRDRFVKLLDQLHNSLRIDLSMYRVG

pLDDT: mean 90.55, std 10.89, range [54.47, 98.06]

Foldseek 3Di:
DVVLLVLLVVCVDPPSVVVNVVVVVVVLCVLCPPDDDDPAHSVRVCCPDPVHPVNVVVSVVVSVVVCVVCVVCVPVD